Protein AF-A0A7R9WKW6-F1 (afdb_monomer_lite)

pLDDT: mean 70.13, std 13.53, range [39.03, 91.06]

Sequence (152 aa):
SGHKTKSEKQKEEKEKEGRRSVVVTGTHLFQYLYSLGLLVFSVMVVMAALFTGQTAAAEKNIPPVGAFFVFWFLIIWLAMIEGGQGALVGLQPIDKAKYAVTHKKAHMCTTLAHKGDNMERFIVGRQFLVVLLVFLTNMMGSATPGASVLGL

Secondary structure (DSSP, 8-state):
-HHHHHHHHHHHHHHHHHHHHHHHHHHHHHHHHHHHHHHHHHHHHHHHHHHTT-BHHHHTT--HHHHHHHHHHHHHHHHHHHHHHHHHHHTTTS-GGGTTTT-HHHHHHHHHHTSTTHHHHHHHHHHHHHHHHHHHHHHHHPBPTT--SS--

InterPro domains:
  IPR004693 Silicon transporter [PF03842] (25-152)

Foldseek 3Di:
DPVVVVVVVVVVVVVVVVVVVVVVVVVVVVVVVVVVVVVVVVVVLLVLLLVLCQWPCSVVVNPSVVLVVVLVVLVVVLCCLVVVVVVLVVCVVPDLVVCVVPDVPVSVVNVVCPPPCNVVVSVVVSVVVNVVSVVVSCNGSPGDVPDPSDVD

Radius of gyration: 24.28 Å; chains: 1; bounding box: 77×42×56 Å

Organism: NCBI:txid2749911

Structure (mmCIF, N/CA/C/O backbone):
data_AF-A0A7R9WKW6-F1
#
_entry.id   AF-A0A7R9WKW6-F1
#
loop_
_atom_site.group_PDB
_atom_site.id
_atom_site.type_symbol
_atom_site.label_atom_id
_atom_site.label_alt_id
_atom_site.label_comp_id
_atom_site.label_asym_id
_atom_site.label_entity_id
_atom_site.label_seq_id
_atom_site.pdbx_PDB_ins_code
_atom_site.Cartn_x
_atom_site.Cartn_y
_atom_site.Cartn_z
_atom_site.occupancy
_atom_site.B_iso_or_equiv
_atom_site.auth_seq_id
_atom_site.auth_comp_id
_atom_site.auth_asym_id
_atom_site.auth_atom_id
_atom_site.pdbx_PDB_model_num
ATOM 1 N N . SER A 1 1 ? 53.346 -25.137 -12.501 1.00 51.91 1 SER A N 1
ATOM 2 C CA . SER A 1 1 ? 52.778 -24.811 -11.174 1.00 51.91 1 SER A CA 1
ATOM 3 C C . SER A 1 1 ? 51.709 -23.704 -11.209 1.00 51.91 1 SER A C 1
ATOM 5 O O . SER A 1 1 ? 50.683 -23.858 -10.565 1.00 51.91 1 SER A O 1
ATOM 7 N N . GLY A 1 2 ? 51.847 -22.635 -12.014 1.00 53.88 2 GLY A N 1
ATOM 8 C CA . GLY A 1 2 ? 50.922 -21.478 -11.987 1.00 53.88 2 GLY A CA 1
ATOM 9 C C . GLY A 1 2 ? 49.483 -21.660 -12.514 1.00 53.88 2 GLY A C 1
ATOM 10 O O . GLY A 1 2 ? 48.651 -20.784 -12.289 1.00 53.88 2 GLY A O 1
ATOM 11 N N . HIS A 1 3 ? 49.145 -22.766 -13.191 1.00 52.09 3 HIS A N 1
ATOM 12 C CA . HIS A 1 3 ? 47.782 -22.978 -13.709 1.00 52.09 3 HIS A CA 1
ATOM 13 C C . HIS A 1 3 ? 46.795 -23.456 -12.624 1.00 52.09 3 HIS A C 1
ATOM 15 O O . HIS A 1 3 ? 45.616 -23.103 -12.671 1.00 52.09 3 HIS A O 1
ATOM 21 N N . LYS A 1 4 ? 47.282 -24.190 -11.610 1.00 55.88 4 LYS A N 1
ATOM 22 C CA . LYS A 1 4 ? 46.463 -24.725 -10.507 1.00 55.88 4 LYS A CA 1
ATOM 23 C C . LYS A 1 4 ? 45.980 -23.609 -9.567 1.00 55.88 4 LYS A C 1
ATOM 25 O O . LYS A 1 4 ? 44.802 -23.548 -9.237 1.00 55.88 4 LYS A O 1
ATOM 30 N N . THR A 1 5 ? 46.849 -22.638 -9.285 1.00 63.09 5 THR A N 1
ATOM 31 C CA . THR A 1 5 ? 46.573 -21.485 -8.409 1.00 63.09 5 THR A CA 1
ATOM 32 C C . THR A 1 5 ? 45.501 -20.531 -8.958 1.00 63.09 5 THR A C 1
ATOM 34 O O . THR A 1 5 ? 44.760 -19.927 -8.187 1.00 63.09 5 THR A O 1
ATOM 37 N N . LYS A 1 6 ? 45.369 -20.389 -10.288 1.00 62.28 6 LYS A N 1
ATOM 38 C CA . LYS A 1 6 ? 44.291 -19.581 -10.901 1.00 62.28 6 LYS A CA 1
ATOM 39 C C . LYS A 1 6 ? 42.917 -20.244 -10.768 1.00 62.28 6 LYS A C 1
ATOM 41 O O . LYS A 1 6 ? 41.931 -19.547 -10.551 1.00 62.28 6 LYS A O 1
ATOM 46 N N . SER A 1 7 ? 42.865 -21.572 -10.879 1.00 66.69 7 SER A N 1
ATOM 47 C CA . SER A 1 7 ? 41.617 -22.331 -10.757 1.00 66.69 7 SER A CA 1
ATOM 48 C C . SER A 1 7 ? 41.089 -22.348 -9.322 1.00 66.69 7 SER A C 1
ATOM 50 O O . SER A 1 7 ? 39.877 -22.316 -9.131 1.00 66.69 7 SER A O 1
ATOM 52 N N . GLU A 1 8 ? 41.972 -22.384 -8.321 1.00 75.75 8 GLU A N 1
ATOM 53 C CA . GLU A 1 8 ? 41.582 -22.297 -6.906 1.00 75.75 8 GLU A CA 1
ATOM 54 C C . GLU A 1 8 ? 41.069 -20.897 -6.552 1.00 75.75 8 GLU A C 1
ATOM 56 O O . GLU A 1 8 ? 39.988 -20.778 -5.980 1.00 75.75 8 GLU A O 1
ATOM 61 N N . LYS A 1 9 ? 41.743 -19.834 -7.018 1.00 72.81 9 LYS A N 1
ATOM 62 C CA . LYS A 1 9 ? 41.268 -18.450 -6.836 1.00 72.81 9 LYS A CA 1
ATOM 63 C C . LYS A 1 9 ? 39.896 -18.192 -7.467 1.00 72.81 9 LYS A C 1
ATOM 65 O O . LYS A 1 9 ? 39.041 -17.596 -6.824 1.00 72.81 9 LYS A O 1
ATOM 70 N N . GLN A 1 10 ? 39.647 -18.686 -8.683 1.00 71.62 10 GLN A N 1
ATOM 71 C CA . GLN A 1 10 ? 38.328 -18.558 -9.323 1.00 71.62 10 GLN A CA 1
ATOM 72 C C . GLN A 1 10 ? 37.224 -19.325 -8.583 1.00 71.62 10 GLN A C 1
ATOM 74 O O . GLN A 1 10 ? 36.063 -18.915 -8.605 1.00 71.62 10 GLN A O 1
ATOM 79 N N . LYS A 1 11 ? 37.564 -20.451 -7.947 1.00 76.00 11 LYS A N 1
ATOM 80 C CA . LYS A 1 11 ? 36.609 -21.249 -7.176 1.00 76.00 11 LYS A CA 1
ATOM 81 C C . LYS A 1 11 ? 36.251 -20.553 -5.859 1.00 76.00 11 LYS A C 1
ATOM 83 O O . LYS A 1 11 ? 35.071 -20.457 -5.539 1.00 76.00 11 LYS A O 1
ATOM 88 N N . GLU A 1 12 ? 37.242 -19.988 -5.167 1.00 77.06 12 GLU A N 1
ATOM 89 C CA . GLU A 1 12 ? 37.037 -19.189 -3.951 1.00 77.06 12 GLU A CA 1
ATOM 90 C C . GLU A 1 12 ? 36.243 -17.899 -4.207 1.00 77.06 12 GLU A C 1
ATOM 92 O O . GLU A 1 12 ? 35.401 -17.523 -3.391 1.00 77.06 12 GLU A O 1
ATOM 97 N N . GLU A 1 13 ? 36.479 -17.214 -5.331 1.00 74.94 13 GLU A N 1
ATOM 98 C CA . GLU A 1 13 ? 35.718 -16.015 -5.707 1.00 74.94 13 GLU A CA 1
ATOM 99 C C . GLU A 1 13 ? 34.246 -16.339 -5.989 1.00 74.94 13 GLU A C 1
ATOM 101 O O . GLU A 1 13 ? 33.370 -15.673 -5.437 1.00 74.94 13 GLU A O 1
ATOM 106 N N . LYS A 1 14 ? 33.960 -17.410 -6.746 1.00 72.25 14 LYS A N 1
ATOM 107 C CA . LYS A 1 14 ? 32.580 -17.867 -6.998 1.00 72.25 14 LYS A CA 1
ATOM 108 C C . LYS A 1 14 ? 31.854 -18.291 -5.722 1.00 72.25 14 LYS A C 1
ATOM 110 O O . LYS A 1 14 ? 30.662 -18.028 -5.578 1.00 72.25 14 LYS A O 1
ATOM 115 N N . GLU A 1 15 ? 32.551 -18.936 -4.789 1.00 78.12 15 GLU A N 1
ATOM 116 C CA . GLU A 1 15 ? 31.971 -19.347 -3.508 1.00 78.12 15 GLU A CA 1
ATOM 117 C C . GLU A 1 15 ? 31.671 -18.140 -2.603 1.00 78.12 15 GLU A C 1
ATOM 119 O O . GLU A 1 15 ? 30.598 -18.065 -1.999 1.00 78.12 15 GLU A O 1
ATOM 124 N N . LYS A 1 16 ? 32.568 -17.144 -2.564 1.00 73.88 16 LYS A N 1
ATOM 125 C CA . LYS A 1 16 ? 32.346 -15.875 -1.849 1.00 73.88 16 LYS A CA 1
ATOM 126 C C . LYS A 1 16 ? 31.211 -15.055 -2.464 1.00 73.88 16 LYS A C 1
ATOM 128 O O . LYS A 1 16 ? 30.410 -14.492 -1.719 1.00 73.88 16 LYS A O 1
ATOM 133 N N . GLU A 1 17 ? 31.117 -15.001 -3.790 1.00 78.12 17 GLU A N 1
ATOM 134 C CA . GLU A 1 17 ? 30.040 -14.320 -4.518 1.00 78.12 17 GLU A CA 1
ATOM 135 C C . GLU A 1 17 ? 28.684 -14.992 -4.266 1.00 78.12 17 GLU A C 1
ATOM 137 O O . GLU A 1 17 ? 27.719 -14.320 -3.895 1.00 78.12 17 GLU A O 1
ATOM 142 N N . GLY A 1 18 ? 28.637 -16.327 -4.343 1.00 76.25 18 GLY A N 1
ATOM 143 C CA . GLY A 1 18 ? 27.462 -17.125 -4.004 1.00 76.25 18 GLY A CA 1
ATOM 144 C C . GLY A 1 18 ? 27.013 -16.891 -2.564 1.00 76.25 18 GLY A C 1
ATOM 145 O O . GLY A 1 18 ? 25.866 -16.514 -2.339 1.00 76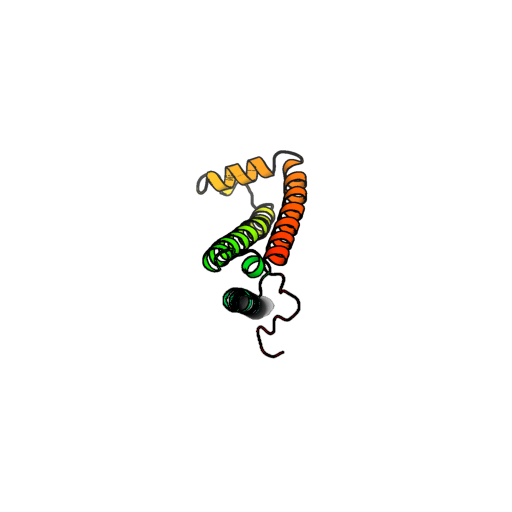.25 18 GLY A O 1
ATOM 146 N N . ARG A 1 19 ? 27.925 -17.006 -1.586 1.00 76.62 19 ARG A N 1
ATOM 147 C CA . ARG A 1 19 ? 27.625 -16.779 -0.161 1.00 76.62 19 ARG A CA 1
ATOM 148 C C . ARG A 1 19 ? 27.114 -15.360 0.102 1.00 76.62 19 ARG A C 1
ATOM 150 O O . ARG A 1 19 ? 26.157 -15.188 0.854 1.00 76.62 19 ARG A O 1
ATOM 157 N N . ARG A 1 20 ? 27.711 -14.349 -0.539 1.00 76.69 20 ARG A N 1
ATOM 158 C CA . ARG A 1 20 ? 27.273 -12.949 -0.439 1.00 76.69 20 ARG A CA 1
ATOM 159 C C . ARG A 1 20 ? 25.879 -12.758 -1.040 1.00 76.69 20 ARG A C 1
ATOM 161 O O . ARG A 1 20 ? 25.069 -12.072 -0.430 1.00 76.69 20 ARG A O 1
ATOM 168 N N . SER A 1 21 ? 25.567 -13.413 -2.159 1.00 78.12 21 SER A N 1
ATOM 169 C CA . SER A 1 21 ? 24.234 -13.390 -2.774 1.00 78.12 21 SER A CA 1
ATOM 170 C C . SER A 1 21 ? 23.157 -14.001 -1.866 1.00 78.12 21 SER A C 1
ATOM 172 O O . SER A 1 21 ? 22.110 -13.381 -1.678 1.00 78.12 21 SER A O 1
ATOM 174 N N . VAL A 1 22 ? 23.414 -15.151 -1.224 1.00 79.19 22 VAL A N 1
ATOM 175 C CA . VAL A 1 22 ? 22.425 -15.777 -0.317 1.00 79.19 22 VAL A CA 1
ATOM 176 C C . VAL A 1 22 ? 22.211 -14.957 0.951 1.00 79.19 22 VAL A C 1
ATOM 178 O O . VAL A 1 22 ? 21.074 -14.808 1.389 1.00 79.19 22 VAL A O 1
ATOM 181 N N . VAL A 1 23 ? 23.280 -14.394 1.526 1.00 79.00 23 VAL A N 1
ATOM 182 C CA . VAL A 1 23 ? 23.178 -13.530 2.714 1.00 79.00 23 VAL A CA 1
ATOM 183 C C . VAL A 1 23 ? 22.389 -12.261 2.387 1.00 79.00 23 VAL A C 1
ATOM 185 O O . VAL A 1 23 ? 21.464 -11.920 3.118 1.00 79.00 23 VAL A O 1
ATOM 188 N N . VAL A 1 24 ? 22.681 -11.608 1.258 1.00 79.25 24 VAL A N 1
ATOM 189 C CA . VAL A 1 24 ? 21.944 -10.418 0.798 1.00 79.25 24 VAL A CA 1
ATOM 190 C C . VAL A 1 24 ? 20.471 -10.755 0.521 1.00 79.25 24 VAL A C 1
ATOM 192 O O . VAL A 1 24 ? 19.575 -10.059 0.997 1.00 79.25 24 VAL A O 1
ATOM 195 N N . THR A 1 25 ? 20.193 -11.875 -0.148 1.00 84.62 25 THR A N 1
ATOM 196 C CA . THR A 1 25 ? 18.819 -12.345 -0.404 1.00 84.62 25 THR A CA 1
ATOM 197 C C . THR A 1 25 ? 18.062 -12.628 0.895 1.00 84.62 25 THR A C 1
ATOM 199 O O . THR A 1 25 ? 16.918 -12.203 1.046 1.00 84.62 25 THR A O 1
ATOM 202 N N . GLY A 1 26 ? 18.709 -13.284 1.864 1.00 84.31 26 GLY A N 1
ATOM 203 C CA . GLY A 1 26 ? 18.133 -13.546 3.182 1.00 84.31 26 GLY A CA 1
ATOM 204 C C . GLY A 1 26 ? 17.791 -12.260 3.936 1.00 84.31 26 GLY A C 1
ATOM 205 O O . GLY A 1 26 ? 16.709 -12.158 4.513 1.00 84.31 26 GLY A O 1
ATOM 206 N N . THR A 1 27 ? 18.658 -11.243 3.870 1.00 83.69 27 THR A N 1
ATOM 207 C CA . THR A 1 27 ? 18.370 -9.941 4.491 1.00 83.69 27 THR A CA 1
ATOM 208 C C . THR A 1 27 ? 17.189 -9.226 3.837 1.00 83.69 27 THR A C 1
ATOM 210 O O . THR A 1 27 ? 16.339 -8.700 4.552 1.00 83.69 27 THR A O 1
ATOM 213 N N . HIS A 1 28 ? 17.068 -9.266 2.507 1.00 85.25 28 HIS A N 1
ATOM 214 C CA . HIS A 1 28 ? 15.926 -8.672 1.809 1.00 85.25 28 HIS A CA 1
ATOM 215 C C . HIS A 1 28 ? 14.617 -9.391 2.126 1.00 85.25 28 HIS A C 1
ATOM 217 O O . HIS A 1 28 ? 13.604 -8.742 2.365 1.00 85.25 28 HIS A O 1
ATOM 223 N N . LEU A 1 29 ? 14.636 -10.724 2.199 1.00 86.38 29 LEU A N 1
ATOM 224 C CA . LEU A 1 29 ? 13.453 -11.495 2.568 1.00 86.38 29 LEU A CA 1
ATOM 225 C C . LEU A 1 29 ? 12.969 -11.136 3.977 1.00 86.38 29 LEU A C 1
ATOM 227 O O . LEU A 1 29 ? 11.778 -10.904 4.172 1.00 86.38 29 LEU A O 1
ATOM 231 N N . PHE A 1 30 ? 13.884 -11.042 4.943 1.00 90.12 30 PHE A N 1
ATOM 232 C CA . PHE A 1 30 ? 13.537 -10.631 6.302 1.00 90.12 30 PHE A CA 1
ATOM 233 C C . PHE A 1 30 ? 12.945 -9.217 6.336 1.00 90.12 30 PHE A C 1
ATOM 235 O O . PHE A 1 30 ? 11.918 -8.998 6.974 1.00 90.12 30 PHE A O 1
ATOM 242 N N . GLN A 1 31 ? 13.545 -8.272 5.605 1.00 89.19 31 GLN A N 1
ATOM 243 C CA . GLN A 1 31 ? 13.027 -6.907 5.480 1.00 89.19 31 GLN A CA 1
ATOM 244 C C . GLN A 1 31 ? 11.613 -6.888 4.890 1.00 89.19 31 GLN A C 1
ATOM 246 O O . GLN A 1 31 ? 10.732 -6.242 5.449 1.00 89.19 31 GLN A O 1
ATOM 251 N N . TYR A 1 32 ? 11.368 -7.631 3.807 1.00 87.12 32 TYR A N 1
ATOM 252 C CA . TYR A 1 32 ? 10.047 -7.697 3.184 1.00 87.12 32 TYR A CA 1
ATOM 253 C C . TYR A 1 32 ? 9.001 -8.339 4.092 1.00 87.12 32 TYR A C 1
ATOM 255 O O . TYR A 1 32 ? 7.885 -7.832 4.178 1.00 87.12 32 TYR A O 1
ATOM 263 N N . LEU A 1 33 ? 9.355 -9.411 4.806 1.00 90.56 33 LEU A N 1
ATOM 264 C CA . LEU A 1 33 ? 8.461 -10.040 5.779 1.00 90.56 33 LEU A CA 1
ATOM 265 C C . LEU A 1 33 ? 8.138 -9.096 6.939 1.00 90.56 33 LEU A C 1
ATOM 267 O O . LEU A 1 33 ? 6.980 -8.995 7.340 1.00 90.56 33 LEU A O 1
ATOM 271 N N . TYR A 1 34 ? 9.135 -8.370 7.443 1.00 91.06 34 TYR A N 1
ATOM 272 C CA . TYR A 1 34 ? 8.946 -7.379 8.496 1.00 91.06 34 TYR A CA 1
ATOM 273 C C . TYR A 1 34 ? 8.030 -6.230 8.044 1.00 91.06 34 TYR A C 1
ATOM 275 O O . TYR A 1 34 ? 7.068 -5.893 8.735 1.00 91.06 34 TYR A O 1
ATOM 283 N N . SER A 1 35 ? 8.263 -5.673 6.851 1.00 86.75 35 SER A N 1
ATOM 284 C CA . SER A 1 35 ? 7.403 -4.639 6.265 1.00 86.75 35 SER A CA 1
ATOM 285 C C . SER A 1 35 ? 5.976 -5.135 6.017 1.00 86.75 35 SER A C 1
ATOM 287 O O . SER A 1 35 ? 5.024 -4.406 6.292 1.00 86.75 35 SER A O 1
ATOM 289 N N . LEU A 1 36 ? 5.806 -6.376 5.549 1.00 88.12 36 LEU A N 1
ATOM 290 C CA . LEU A 1 36 ? 4.488 -6.983 5.361 1.00 88.12 36 LEU A CA 1
ATOM 291 C C . LEU A 1 36 ? 3.762 -7.172 6.700 1.00 88.12 36 LEU A C 1
ATOM 293 O O . LEU A 1 36 ? 2.569 -6.892 6.793 1.00 88.12 36 LEU A O 1
ATOM 297 N N . GLY A 1 37 ? 4.478 -7.592 7.746 1.00 90.25 37 GLY A N 1
ATOM 298 C CA . GLY A 1 37 ? 3.932 -7.721 9.097 1.00 90.25 37 GLY A CA 1
ATOM 299 C C . GLY A 1 37 ? 3.427 -6.388 9.652 1.00 90.25 37 GLY A C 1
ATOM 300 O O . GLY A 1 37 ? 2.301 -6.317 10.142 1.00 90.25 37 GLY A O 1
ATOM 301 N N . LEU A 1 38 ? 4.213 -5.316 9.508 1.00 86.38 38 LEU A N 1
ATOM 302 C CA . LEU A 1 38 ? 3.798 -3.965 9.904 1.00 86.38 38 LEU A CA 1
ATOM 303 C C . LEU A 1 38 ? 2.580 -3.471 9.114 1.00 86.38 38 LEU A C 1
ATOM 305 O O . LEU A 1 38 ? 1.691 -2.851 9.697 1.00 86.38 38 LEU A O 1
ATOM 309 N N . LEU A 1 39 ? 2.508 -3.769 7.813 1.00 85.69 39 LEU A N 1
ATOM 310 C CA . LEU A 1 39 ? 1.353 -3.425 6.983 1.00 85.69 39 LEU A CA 1
ATOM 311 C C . LEU A 1 39 ? 0.085 -4.131 7.477 1.00 85.69 39 LEU A C 1
ATOM 313 O O . LEU A 1 39 ? -0.939 -3.482 7.675 1.00 85.69 39 LEU A O 1
ATOM 317 N N . VAL A 1 40 ? 0.152 -5.445 7.710 1.00 88.50 40 VAL A N 1
ATOM 318 C CA . VAL A 1 40 ? -0.990 -6.225 8.214 1.00 88.50 40 VAL A CA 1
ATOM 319 C C . VAL A 1 40 ? -1.417 -5.723 9.591 1.00 88.50 40 VAL A C 1
ATOM 321 O O . VAL A 1 40 ? -2.605 -5.520 9.822 1.00 88.50 40 VAL A O 1
ATOM 324 N N . PHE A 1 41 ? -0.464 -5.458 10.486 1.00 86.44 41 PHE A N 1
ATOM 325 C CA . PHE A 1 41 ? -0.752 -4.886 11.799 1.00 86.44 41 PHE A CA 1
ATOM 326 C C . PHE A 1 41 ? -1.447 -3.520 11.691 1.00 86.44 41 PHE A C 1
ATOM 328 O O . PHE A 1 41 ? -2.468 -3.294 12.338 1.00 86.44 41 PHE A O 1
ATOM 335 N N . SER A 1 42 ? -0.949 -2.635 10.826 1.00 83.38 42 SER A N 1
ATOM 336 C CA . SER A 1 42 ? -1.559 -1.327 10.577 1.00 83.38 42 SER A CA 1
ATOM 337 C C . SER A 1 42 ? -2.995 -1.455 10.058 1.00 83.38 42 SER A C 1
ATOM 339 O O . SER A 1 42 ? -3.893 -0.797 10.583 1.00 83.38 42 SER A O 1
ATOM 341 N N . VAL A 1 43 ? -3.242 -2.354 9.098 1.00 82.88 43 VAL A N 1
ATOM 342 C CA . VAL A 1 43 ? -4.594 -2.635 8.589 1.00 82.88 43 VAL A CA 1
ATOM 343 C C . VAL A 1 43 ? -5.502 -3.144 9.707 1.00 82.88 43 VAL A C 1
ATOM 345 O O . VAL A 1 43 ? -6.624 -2.667 9.831 1.00 82.88 43 VAL A O 1
ATOM 348 N N . MET A 1 44 ? -5.025 -4.055 10.558 1.00 84.31 44 MET A N 1
ATOM 349 C CA . MET A 1 44 ? -5.803 -4.580 11.686 1.00 84.31 44 MET A CA 1
ATOM 350 C C . MET A 1 44 ? -6.210 -3.486 12.679 1.00 84.31 44 MET A C 1
ATOM 352 O O . MET A 1 44 ? -7.361 -3.465 13.109 1.00 84.31 44 MET A O 1
ATOM 356 N N . VAL A 1 45 ? -5.310 -2.554 13.012 1.00 79.38 45 VAL A N 1
ATOM 357 C CA . VAL A 1 45 ? -5.615 -1.426 13.911 1.00 79.38 45 VAL A CA 1
ATOM 358 C C . VAL A 1 45 ? -6.671 -0.504 13.301 1.00 79.38 45 VAL A C 1
ATOM 360 O O . VAL A 1 45 ? -7.631 -0.142 13.979 1.00 79.38 45 VAL A O 1
ATOM 363 N N . VAL A 1 46 ? -6.549 -0.163 12.014 1.00 76.25 46 VAL A N 1
ATOM 364 C CA . VAL A 1 46 ? -7.548 0.687 11.344 1.00 76.25 46 VAL A CA 1
ATOM 365 C C . VAL A 1 46 ? -8.900 -0.023 11.236 1.00 76.25 46 VAL A C 1
ATOM 367 O O . VAL A 1 46 ? -9.944 0.580 11.473 1.00 76.25 46 VAL A O 1
ATOM 370 N N . MET A 1 47 ? -8.897 -1.325 10.957 1.00 76.31 47 MET A N 1
ATOM 371 C CA . MET A 1 47 ? -10.104 -2.149 10.942 1.00 76.31 47 MET A CA 1
ATOM 372 C C . MET A 1 47 ? -10.773 -2.226 12.321 1.00 76.31 47 MET A C 1
ATOM 374 O O . MET A 1 47 ? -11.994 -2.109 12.412 1.00 76.31 47 MET A O 1
ATOM 378 N N . ALA A 1 48 ? -9.996 -2.363 13.398 1.00 75.00 48 ALA A N 1
ATOM 379 C CA . ALA A 1 48 ? -10.514 -2.327 14.764 1.00 75.00 48 ALA A CA 1
ATOM 380 C C . ALA A 1 48 ? -11.127 -0.957 15.106 1.00 75.00 48 ALA A C 1
ATOM 382 O O . ALA A 1 48 ? -12.215 -0.900 15.680 1.00 75.00 48 ALA A O 1
ATOM 383 N N . ALA A 1 49 ? -10.491 0.142 14.688 1.00 70.19 49 ALA A N 1
ATOM 384 C CA . ALA A 1 49 ? -11.019 1.499 14.858 1.00 70.19 49 ALA A CA 1
ATOM 385 C C . ALA A 1 49 ? -12.333 1.727 14.081 1.00 70.19 49 ALA A C 1
ATOM 387 O O . ALA A 1 49 ? -13.245 2.398 14.564 1.00 70.19 49 ALA A O 1
ATOM 388 N N . LEU A 1 50 ? -12.470 1.125 12.895 1.00 71.94 50 LEU A N 1
ATOM 389 C CA . LEU A 1 50 ? -13.705 1.172 12.107 1.00 71.94 50 LEU A CA 1
ATOM 390 C C . LEU A 1 50 ? -14.852 0.400 12.775 1.00 71.94 50 LEU A C 1
ATOM 392 O O . LEU A 1 50 ? -15.964 0.920 12.865 1.00 71.94 50 LEU A O 1
ATOM 396 N N . PHE A 1 51 ? -14.596 -0.818 13.263 1.00 67.38 51 PHE A N 1
ATOM 397 C CA . PHE A 1 51 ? -15.625 -1.658 13.892 1.00 67.38 51 PHE A CA 1
ATOM 398 C C . PHE A 1 51 ? -16.065 -1.172 15.273 1.00 67.38 51 PHE A C 1
ATOM 400 O O . PHE A 1 51 ? -17.219 -1.365 15.643 1.00 67.38 51 PHE A O 1
ATOM 407 N N . THR A 1 52 ? -15.178 -0.515 16.018 1.00 66.12 52 THR A N 1
ATOM 408 C CA . THR A 1 52 ? -15.521 0.109 17.306 1.00 66.12 52 THR A CA 1
ATOM 409 C C . THR A 1 52 ? -16.421 1.336 17.148 1.00 66.12 52 THR A C 1
ATOM 411 O O . THR A 1 52 ? -16.925 1.841 18.146 1.00 66.12 52 THR A O 1
ATOM 414 N N . GLY A 1 53 ? -16.679 1.806 15.917 1.00 57.34 53 GLY A N 1
ATOM 415 C CA . GLY A 1 53 ? -17.610 2.909 15.660 1.00 57.34 53 GLY A CA 1
ATOM 416 C C . GLY A 1 53 ? -17.139 4.241 16.245 1.00 57.34 53 GLY A C 1
ATOM 417 O O . GLY A 1 53 ? -17.935 5.153 16.415 1.00 57.34 53 GLY A O 1
ATOM 418 N N . GLN A 1 54 ? -15.850 4.357 16.556 1.00 54.75 54 GLN A N 1
ATOM 419 C CA . GLN A 1 54 ? -15.251 5.538 17.178 1.00 54.75 54 GLN A CA 1
ATOM 420 C C . GLN A 1 54 ? -14.623 6.495 16.157 1.00 54.75 54 GLN A C 1
ATOM 422 O O . GLN A 1 54 ? -13.851 7.382 16.510 1.00 54.75 54 GLN A O 1
ATOM 427 N N . THR A 1 55 ? -14.942 6.315 14.876 1.00 59.09 55 THR A N 1
ATOM 428 C CA . THR A 1 55 ? -14.474 7.178 13.790 1.00 59.09 55 THR A CA 1
ATOM 429 C C . THR A 1 55 ? -15.401 8.376 13.609 1.00 59.09 55 THR A C 1
ATOM 431 O O . THR A 1 55 ? -16.614 8.270 13.795 1.00 59.09 55 THR A O 1
ATOM 434 N N . ALA A 1 56 ? -14.861 9.507 13.151 1.00 54.41 56 ALA A N 1
ATOM 435 C CA . ALA A 1 56 ? -15.634 10.709 12.809 1.00 54.41 56 ALA A CA 1
ATOM 436 C C . ALA A 1 56 ? -16.796 10.453 11.815 1.00 54.41 56 ALA A C 1
ATOM 438 O O . ALA A 1 56 ? -17.723 11.257 11.700 1.00 54.41 56 ALA A O 1
ATOM 439 N N . ALA A 1 57 ? -16.765 9.328 11.090 1.00 50.22 57 ALA A N 1
ATOM 440 C CA . ALA A 1 57 ? -17.837 8.862 10.216 1.00 50.22 57 ALA A CA 1
ATOM 441 C C . ALA A 1 57 ? -19.079 8.367 10.991 1.00 50.22 57 ALA A C 1
ATOM 443 O O . ALA A 1 57 ? -20.206 8.616 10.557 1.00 50.22 57 ALA A O 1
ATOM 444 N N . ALA A 1 58 ? -18.894 7.727 12.148 1.00 52.00 58 ALA A N 1
ATOM 445 C CA . ALA A 1 58 ? -19.982 7.209 12.977 1.00 52.00 58 ALA A CA 1
ATOM 446 C C . ALA A 1 58 ? -20.783 8.335 13.656 1.00 52.00 58 ALA A C 1
ATOM 448 O O . ALA A 1 58 ? -22.012 8.288 13.664 1.00 52.00 58 ALA A O 1
ATOM 449 N N . GLU A 1 59 ? -20.117 9.403 14.113 1.00 53.19 59 GLU A N 1
ATOM 450 C CA . GLU A 1 59 ? -20.790 10.606 14.637 1.00 53.19 59 GLU A CA 1
ATOM 451 C C . GLU A 1 59 ? -21.642 11.320 13.575 1.00 53.19 59 GLU A C 1
ATOM 453 O O . GLU A 1 59 ? -22.637 11.970 13.895 1.00 53.19 59 GLU A O 1
ATOM 458 N N . LYS A 1 60 ? -21.299 11.161 12.291 1.00 55.22 60 LYS A N 1
ATOM 459 C CA . LYS A 1 60 ? -22.040 11.731 11.157 1.00 55.22 60 LYS A CA 1
ATOM 460 C C . LYS A 1 60 ? -23.093 10.790 10.552 1.00 55.22 60 LYS A C 1
ATOM 462 O O . LYS A 1 60 ? -23.574 11.078 9.459 1.00 55.22 60 LYS A O 1
ATOM 467 N N . ASN A 1 61 ? -23.477 9.702 11.234 1.00 56.56 61 ASN A N 1
ATOM 468 C CA . ASN A 1 61 ? -24.431 8.692 10.731 1.00 56.56 61 ASN A CA 1
ATOM 469 C C . ASN A 1 61 ? -24.000 8.018 9.407 1.00 56.56 61 ASN A C 1
ATOM 471 O O . ASN A 1 61 ? -24.837 7.528 8.646 1.00 56.56 61 ASN A O 1
ATOM 475 N N . ILE A 1 62 ? -22.700 7.971 9.097 1.00 60.06 62 ILE A N 1
ATOM 476 C CA . ILE A 1 62 ? -22.216 7.230 7.928 1.00 60.06 62 ILE A CA 1
ATOM 477 C C . ILE A 1 62 ? -22.217 5.737 8.286 1.00 60.06 62 ILE A C 1
ATOM 479 O O . ILE A 1 62 ? -21.644 5.361 9.312 1.00 60.06 62 ILE A O 1
ATOM 483 N N . PRO A 1 63 ? -22.827 4.862 7.464 1.00 65.81 63 PRO A N 1
ATOM 484 C CA . PRO A 1 63 ? -22.857 3.435 7.747 1.00 65.81 63 PRO A CA 1
ATOM 485 C C . PRO A 1 63 ? -21.421 2.884 7.843 1.00 65.81 63 PRO A C 1
ATOM 487 O O . PRO A 1 63 ? -20.630 3.111 6.921 1.00 65.81 63 PRO A O 1
ATOM 490 N N . PRO A 1 64 ? -21.080 2.104 8.888 1.00 66.75 64 PRO A N 1
ATOM 491 C CA . PRO A 1 64 ? -19.749 1.504 9.063 1.00 66.75 64 PRO A CA 1
ATOM 492 C C . PRO A 1 64 ? -19.283 0.691 7.846 1.00 66.75 64 PRO A C 1
ATOM 494 O O . PRO A 1 64 ? -18.103 0.667 7.499 1.00 66.75 64 PRO A O 1
ATOM 497 N N . VAL A 1 65 ? -20.239 0.088 7.134 1.00 73.12 65 VAL A N 1
ATOM 498 C CA . VAL A 1 65 ? -20.015 -0.638 5.877 1.00 73.12 65 VAL A CA 1
ATOM 499 C C . VAL A 1 65 ? -19.470 0.280 4.775 1.00 73.12 65 VAL A C 1
ATOM 501 O O . VAL A 1 65 ? -18.590 -0.121 4.018 1.00 73.12 65 VAL A O 1
ATOM 504 N N . GLY A 1 66 ? -19.937 1.528 4.695 1.00 74.56 66 GLY A N 1
ATOM 505 C CA . GLY A 1 66 ? -19.426 2.507 3.734 1.00 74.56 66 GLY A CA 1
ATOM 506 C C . GLY A 1 66 ? -17.966 2.868 4.007 1.00 74.56 66 GLY A C 1
ATOM 507 O O . GLY A 1 66 ? -17.157 2.907 3.082 1.00 74.56 66 GLY A O 1
ATOM 508 N N . ALA A 1 67 ? -17.604 3.049 5.279 1.00 72.81 67 ALA A N 1
ATOM 509 C CA . ALA A 1 67 ? -16.229 3.340 5.675 1.00 72.81 67 ALA A CA 1
ATOM 510 C C . ALA A 1 67 ? -15.273 2.172 5.365 1.00 72.81 67 ALA A C 1
ATOM 512 O O . ALA A 1 67 ? -14.151 2.412 4.927 1.00 72.81 67 ALA A O 1
ATOM 513 N N . PHE A 1 68 ? -15.733 0.922 5.487 1.00 78.06 68 PHE A N 1
ATOM 514 C CA . PHE A 1 68 ? -14.972 -0.266 5.083 1.00 78.06 68 PHE A CA 1
ATOM 515 C C . PHE A 1 68 ? -14.615 -0.268 3.589 1.00 78.06 68 PHE A C 1
ATOM 517 O O . PHE A 1 68 ? -13.450 -0.443 3.228 1.00 78.06 68 PHE A O 1
ATOM 524 N N . PHE A 1 69 ? -15.601 -0.045 2.713 1.00 83.00 69 PHE A N 1
ATOM 525 C CA . PHE A 1 69 ? -15.361 -0.018 1.268 1.00 83.00 69 PHE A CA 1
ATOM 526 C C . PHE A 1 69 ? -14.456 1.144 0.857 1.00 83.00 69 PHE A C 1
ATOM 528 O O . PHE A 1 69 ? -13.557 0.961 0.037 1.00 83.00 69 PHE A O 1
ATOM 535 N N . VAL A 1 70 ? -14.659 2.324 1.449 1.00 80.75 70 VAL A N 1
ATOM 536 C CA . VAL A 1 70 ? -13.818 3.493 1.171 1.00 80.75 70 VAL A CA 1
ATOM 537 C C . VAL A 1 70 ? -12.392 3.273 1.676 1.00 80.75 70 VAL A C 1
ATOM 539 O O . VAL A 1 70 ? -11.454 3.589 0.954 1.00 80.75 70 VAL A O 1
ATOM 542 N N . PHE A 1 71 ? -12.200 2.672 2.851 1.00 80.50 71 PHE A N 1
ATOM 543 C CA . PHE A 1 71 ? -10.869 2.354 3.369 1.00 80.50 71 PHE A CA 1
ATOM 544 C C . PHE A 1 71 ? -10.104 1.393 2.448 1.00 80.50 71 PHE A C 1
ATOM 546 O O . PHE A 1 71 ? -8.972 1.683 2.062 1.00 80.50 71 PHE A O 1
ATOM 553 N N . TRP A 1 72 ? -10.732 0.294 2.017 1.00 84.69 72 TRP A N 1
ATOM 554 C CA . TRP A 1 72 ? -10.118 -0.633 1.059 1.00 84.69 72 TRP A CA 1
ATOM 555 C C . TRP A 1 72 ? -9.792 0.034 -0.273 1.00 84.69 72 TRP A C 1
ATOM 557 O O . TRP A 1 72 ? -8.710 -0.176 -0.822 1.00 84.69 72 TRP A O 1
ATOM 567 N N . PHE A 1 73 ? -10.701 0.868 -0.776 1.00 86.56 73 PHE A N 1
ATOM 568 C CA . PHE A 1 73 ? -10.462 1.651 -1.979 1.00 86.56 73 PHE A CA 1
ATOM 569 C C . PHE A 1 73 ? -9.257 2.588 -1.815 1.00 86.56 73 PHE A C 1
ATOM 571 O O . PHE A 1 73 ? -8.380 2.585 -2.674 1.00 86.56 73 PHE A O 1
ATOM 578 N N . LEU A 1 74 ? -9.167 3.332 -0.707 1.00 83.81 74 LEU A N 1
ATOM 579 C CA . LEU A 1 74 ? -8.064 4.256 -0.426 1.00 83.81 74 LEU A CA 1
ATOM 580 C C . LEU A 1 74 ? -6.719 3.526 -0.294 1.00 83.81 74 LEU A C 1
ATOM 582 O O . LEU A 1 74 ? -5.737 3.985 -0.872 1.00 83.81 74 LEU A O 1
ATOM 586 N N . ILE A 1 75 ? -6.670 2.375 0.386 1.00 83.88 75 ILE A N 1
ATOM 587 C CA . ILE A 1 75 ? -5.448 1.563 0.525 1.00 83.88 75 ILE A CA 1
ATOM 588 C C . ILE A 1 75 ? -4.994 0.991 -0.822 1.00 83.88 75 ILE A C 1
ATOM 590 O O . ILE A 1 75 ? -3.815 1.095 -1.164 1.00 83.88 75 ILE A O 1
ATOM 594 N N . ILE A 1 76 ? -5.910 0.427 -1.618 1.00 87.06 76 ILE A N 1
ATOM 595 C CA . ILE A 1 76 ? -5.589 -0.090 -2.958 1.00 87.06 76 ILE A CA 1
ATOM 596 C C . ILE A 1 76 ? -5.118 1.051 -3.864 1.00 87.06 76 ILE A C 1
ATOM 598 O O . ILE A 1 76 ? -4.125 0.916 -4.578 1.00 87.06 76 ILE A O 1
ATOM 602 N N . TRP A 1 77 ? -5.798 2.194 -3.820 1.00 86.06 77 TRP A N 1
ATOM 603 C CA . TRP A 1 77 ? -5.455 3.363 -4.620 1.00 86.06 77 TRP A CA 1
ATOM 604 C C . TRP A 1 77 ? -4.082 3.937 -4.243 1.00 86.06 77 TRP A C 1
ATOM 606 O O . TRP A 1 77 ? -3.273 4.220 -5.130 1.00 86.06 77 TRP A O 1
ATOM 616 N N . LEU A 1 78 ? -3.777 4.047 -2.947 1.00 85.50 78 LEU A N 1
ATOM 617 C CA . LEU A 1 78 ? -2.465 4.459 -2.441 1.00 85.50 78 LEU A CA 1
ATOM 618 C C . LEU A 1 78 ? -1.365 3.493 -2.909 1.00 85.50 78 LEU A C 1
ATOM 620 O O . LEU A 1 78 ? -0.350 3.927 -3.456 1.00 85.50 78 LEU A O 1
ATOM 624 N N . ALA A 1 79 ? -1.600 2.183 -2.779 1.00 85.56 79 ALA A N 1
ATOM 625 C CA . ALA A 1 79 ? -0.663 1.149 -3.212 1.00 85.56 79 ALA A CA 1
ATOM 626 C C . ALA A 1 79 ? -0.388 1.203 -4.725 1.00 85.56 79 ALA A C 1
ATOM 628 O O . ALA A 1 79 ? 0.755 1.030 -5.149 1.00 85.56 79 ALA A O 1
ATOM 629 N N . MET A 1 80 ? -1.402 1.490 -5.548 1.00 83.62 80 MET A N 1
ATOM 630 C CA . MET A 1 80 ? -1.226 1.649 -6.996 1.00 83.62 80 MET A CA 1
ATOM 631 C C . MET A 1 80 ? -0.373 2.872 -7.354 1.00 83.62 80 MET A C 1
ATOM 633 O O . MET A 1 80 ? 0.468 2.788 -8.252 1.00 83.62 80 MET A O 1
ATOM 637 N N . ILE A 1 81 ? -0.563 4.002 -6.667 1.00 83.94 81 ILE A N 1
ATOM 638 C CA . ILE A 1 81 ? 0.190 5.236 -6.937 1.00 83.94 81 ILE A CA 1
ATOM 639 C C . ILE A 1 81 ? 1.659 5.098 -6.537 1.00 83.94 81 ILE A C 1
ATOM 641 O O . ILE A 1 81 ? 2.532 5.534 -7.291 1.00 83.94 81 ILE A O 1
ATOM 645 N N . GLU A 1 82 ? 1.937 4.500 -5.381 1.00 80.50 82 GLU A N 1
ATOM 646 C CA . GLU A 1 82 ? 3.301 4.312 -4.874 1.00 80.50 82 GLU A CA 1
ATOM 647 C C . GLU A 1 82 ? 4.027 3.173 -5.603 1.00 80.50 82 GL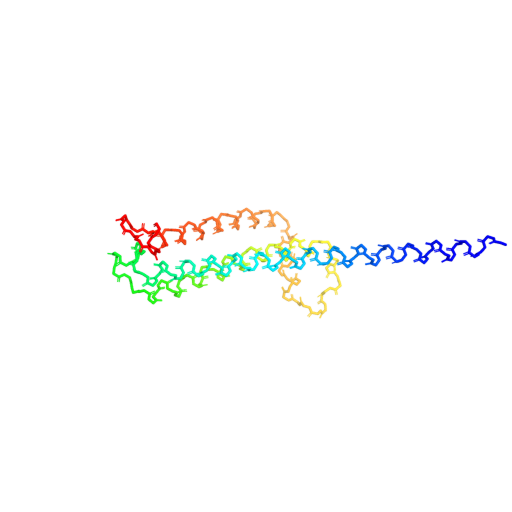U A C 1
ATOM 649 O O . GLU A 1 82 ? 5.141 3.342 -6.105 1.00 80.50 82 GLU A O 1
ATOM 654 N N . GLY A 1 83 ? 3.364 2.025 -5.780 1.00 80.38 83 GLY A N 1
ATOM 655 C CA . GLY A 1 83 ? 3.928 0.877 -6.496 1.00 80.38 83 GLY A CA 1
ATOM 656 C C . GLY A 1 83 ? 4.201 1.176 -7.973 1.00 80.38 83 GLY A C 1
ATOM 657 O O . GLY A 1 83 ? 5.224 0.758 -8.522 1.00 80.38 83 GLY A O 1
ATOM 658 N N . GLY A 1 84 ? 3.335 1.970 -8.611 1.00 77.44 84 GLY A N 1
ATOM 659 C CA . GLY A 1 84 ? 3.520 2.417 -9.991 1.00 77.44 84 GLY A CA 1
ATOM 660 C C . GLY A 1 84 ? 4.765 3.289 -10.191 1.00 77.44 84 GLY A C 1
ATOM 661 O O . GLY A 1 84 ? 5.386 3.226 -11.252 1.00 77.44 84 GLY A O 1
ATOM 662 N N . GLN A 1 85 ? 5.179 4.063 -9.180 1.00 72.81 85 GLN A N 1
ATOM 663 C CA . GLN A 1 85 ? 6.415 4.854 -9.230 1.00 72.81 85 GLN A CA 1
ATOM 664 C C . GLN A 1 85 ? 7.654 3.975 -9.209 1.00 72.81 85 GLN A C 1
ATOM 666 O O . GLN A 1 85 ? 8.523 4.139 -10.065 1.00 72.81 85 GLN A O 1
ATOM 671 N N . GLY A 1 86 ? 7.706 3.022 -8.274 1.00 75.19 86 GLY A N 1
ATOM 672 C CA . GLY A 1 86 ? 8.811 2.070 -8.171 1.00 75.19 86 GLY A CA 1
ATOM 673 C C . GLY A 1 86 ? 8.987 1.267 -9.459 1.00 75.19 86 GLY A C 1
ATOM 674 O O . GLY A 1 86 ? 10.103 1.128 -9.957 1.00 75.19 86 GLY A O 1
ATOM 675 N N . ALA A 1 87 ? 7.878 0.831 -10.063 1.00 73.50 87 ALA A N 1
ATOM 676 C CA . ALA A 1 87 ? 7.897 0.144 -11.350 1.00 73.50 87 ALA A CA 1
ATOM 677 C C . ALA A 1 87 ? 8.392 1.046 -12.495 1.00 73.50 87 ALA A C 1
ATOM 679 O O . ALA A 1 87 ? 9.176 0.604 -13.331 1.00 73.50 87 ALA A O 1
ATOM 680 N N . LEU A 1 88 ? 7.964 2.313 -12.543 1.00 69.06 88 LEU A N 1
ATOM 681 C CA . LEU A 1 88 ? 8.323 3.238 -13.621 1.00 69.06 88 LEU A CA 1
ATOM 682 C C . LEU A 1 88 ? 9.781 3.715 -13.538 1.00 69.06 88 LEU A C 1
ATOM 684 O O . LEU A 1 88 ? 10.431 3.835 -14.575 1.00 69.06 88 LEU A O 1
ATOM 688 N N . VAL A 1 89 ? 10.306 3.935 -12.328 1.00 67.25 89 VAL A N 1
ATOM 689 C CA . VAL A 1 89 ? 11.726 4.248 -12.086 1.00 67.25 89 VAL A CA 1
ATOM 690 C C . VAL A 1 89 ? 12.599 3.019 -12.348 1.00 67.25 89 VAL A C 1
ATOM 692 O O . VAL A 1 89 ? 13.614 3.124 -13.030 1.00 67.25 89 VAL A O 1
ATOM 695 N N . GLY A 1 90 ? 12.169 1.829 -11.918 1.00 67.38 90 GLY A N 1
ATOM 696 C 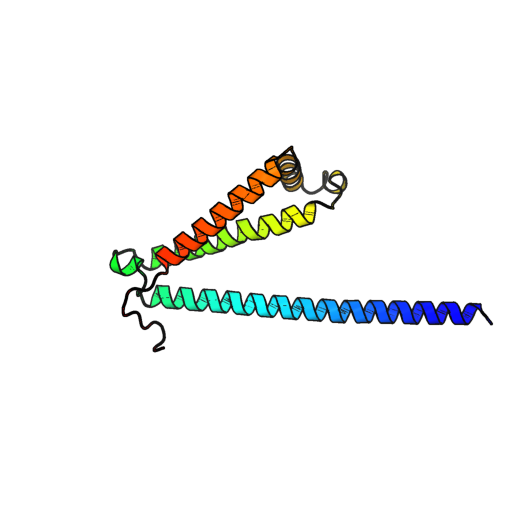CA . GLY A 1 90 ? 12.866 0.572 -12.211 1.00 67.38 90 GLY A CA 1
ATOM 697 C C . GLY A 1 90 ? 12.932 0.225 -13.706 1.00 67.38 90 GLY A C 1
ATOM 698 O O . GLY A 1 90 ? 13.819 -0.518 -14.122 1.00 67.38 90 GLY A O 1
ATOM 699 N N . LEU A 1 91 ? 12.038 0.793 -14.526 1.00 65.06 91 LEU A N 1
ATOM 700 C CA . LEU A 1 91 ? 12.037 0.635 -15.984 1.00 65.06 91 LEU A CA 1
ATOM 701 C C . LEU A 1 91 ? 12.893 1.677 -16.731 1.00 65.06 91 LEU A C 1
ATOM 703 O O . LEU A 1 91 ? 13.102 1.516 -17.931 1.00 65.06 91 LEU A O 1
ATOM 707 N N . GLN A 1 92 ? 13.382 2.734 -16.067 1.00 64.94 92 GLN A N 1
ATOM 708 C CA . GLN A 1 92 ? 14.258 3.750 -16.677 1.00 64.94 92 GLN A CA 1
ATOM 709 C C . GLN A 1 92 ? 15.557 3.185 -17.290 1.00 64.94 92 GLN A C 1
ATOM 711 O O . GLN A 1 92 ? 15.899 3.610 -18.393 1.00 64.94 92 GLN A O 1
ATOM 716 N N . PRO A 1 93 ? 16.277 2.236 -16.654 1.00 63.25 93 PRO A N 1
ATOM 717 C CA . PRO A 1 93 ? 17.529 1.700 -17.199 1.00 63.25 93 PRO A CA 1
ATOM 718 C C . PRO A 1 93 ? 17.335 0.596 -18.254 1.00 63.25 93 PRO A C 1
ATOM 720 O O . PRO A 1 93 ? 18.318 0.093 -18.797 1.00 63.25 93 PRO A O 1
ATOM 723 N N . ILE A 1 94 ? 16.096 0.177 -18.540 1.00 59.81 94 ILE A N 1
ATOM 724 C CA . ILE A 1 94 ? 15.811 -0.916 -19.475 1.00 59.81 94 ILE A CA 1
ATOM 725 C C . ILE A 1 94 ? 15.660 -0.362 -20.896 1.00 59.81 94 ILE A C 1
ATOM 727 O O . ILE A 1 94 ? 14.821 0.500 -21.159 1.00 59.81 94 ILE A O 1
ATOM 731 N N . ASP A 1 95 ? 16.442 -0.904 -21.832 1.00 51.81 95 ASP A N 1
ATOM 732 C CA . ASP A 1 95 ? 16.359 -0.567 -23.253 1.00 51.81 95 ASP A CA 1
ATOM 733 C C . ASP A 1 95 ? 14.956 -0.884 -23.811 1.00 51.81 95 ASP A C 1
ATOM 735 O O . ASP A 1 95 ? 14.540 -2.046 -23.917 1.00 51.81 95 ASP A O 1
ATOM 739 N N . LYS A 1 96 ? 14.205 0.173 -24.145 1.00 54.06 96 LYS A N 1
ATOM 740 C CA . LYS A 1 96 ? 12.793 0.122 -24.567 1.00 54.06 96 LYS A CA 1
ATOM 741 C C . LYS A 1 96 ? 12.600 -0.731 -25.824 1.00 54.06 96 LYS A C 1
ATOM 743 O O . LYS A 1 96 ? 11.547 -1.346 -25.992 1.00 54.06 96 LYS A O 1
ATOM 748 N N . ALA A 1 97 ? 13.645 -0.861 -26.645 1.00 51.06 97 ALA A N 1
ATOM 749 C CA . ALA A 1 97 ? 13.640 -1.676 -27.853 1.00 51.06 97 ALA A CA 1
ATOM 750 C C . ALA A 1 97 ? 13.423 -3.180 -27.583 1.00 51.06 97 ALA A C 1
ATOM 752 O O . ALA A 1 97 ? 12.866 -3.874 -28.432 1.00 51.06 97 ALA A O 1
ATOM 753 N N . LYS A 1 98 ? 13.780 -3.697 -26.394 1.00 49.94 98 LYS A N 1
ATOM 754 C CA . LYS A 1 98 ? 13.632 -5.129 -26.061 1.00 49.94 98 LYS A CA 1
ATOM 755 C C . LYS A 1 98 ? 12.209 -5.564 -25.687 1.00 49.94 98 LYS A C 1
ATOM 757 O O . LYS A 1 98 ? 11.919 -6.754 -25.763 1.00 49.94 98 LYS A O 1
ATOM 762 N N . TYR A 1 99 ? 11.312 -4.643 -25.319 1.00 48.94 99 TYR A N 1
ATOM 763 C CA . TYR A 1 99 ? 9.951 -4.969 -24.845 1.00 48.94 99 TYR A CA 1
ATOM 764 C C . TYR A 1 99 ? 8.820 -4.560 -25.802 1.00 48.94 99 TYR A C 1
ATOM 766 O O . TYR A 1 99 ? 7.645 -4.798 -25.505 1.00 48.94 99 TYR A O 1
ATOM 774 N N . ALA A 1 100 ? 9.152 -3.993 -26.967 1.00 49.19 100 ALA A N 1
ATOM 775 C CA . ALA A 1 100 ? 8.181 -3.559 -27.975 1.00 49.19 100 ALA A CA 1
ATOM 776 C C . ALA A 1 100 ? 7.290 -4.700 -28.507 1.00 49.19 100 ALA A C 1
ATOM 778 O O . ALA A 1 100 ? 6.163 -4.454 -28.935 1.00 49.19 100 ALA A O 1
ATOM 779 N N . VAL A 1 101 ? 7.773 -5.944 -28.445 1.00 46.56 101 VAL A N 1
ATOM 780 C CA . VAL A 1 101 ? 7.096 -7.111 -29.031 1.00 46.56 101 VAL A CA 1
ATOM 781 C C . VAL A 1 101 ? 6.188 -7.830 -28.021 1.00 46.56 101 VAL A C 1
ATOM 783 O O . VAL A 1 101 ? 5.178 -8.400 -28.422 1.00 46.56 101 VAL A O 1
ATOM 786 N N . THR A 1 102 ? 6.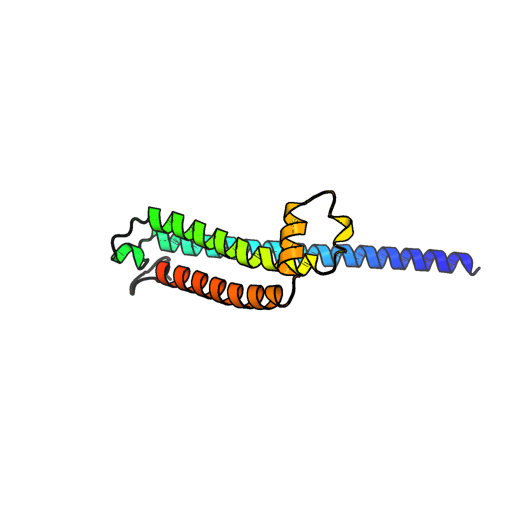472 -7.752 -26.712 1.00 53.91 102 THR A N 1
ATOM 787 C CA . THR A 1 102 ? 5.789 -8.588 -25.699 1.00 53.91 102 THR A CA 1
ATOM 788 C C . THR A 1 102 ? 4.726 -7.842 -24.875 1.00 53.91 102 THR A C 1
ATOM 790 O O . THR A 1 102 ? 3.712 -8.440 -24.536 1.00 53.91 102 THR A O 1
ATOM 793 N N . HIS A 1 103 ? 4.890 -6.542 -24.566 1.00 50.41 103 HIS A N 1
ATOM 794 C CA . HIS A 1 103 ? 3.944 -5.791 -23.709 1.00 50.41 103 HIS A CA 1
ATOM 795 C C . HIS A 1 103 ? 3.669 -4.358 -24.213 1.00 50.41 103 HIS A C 1
ATOM 797 O O . HIS A 1 103 ? 4.147 -3.360 -23.666 1.00 50.41 103 HIS A O 1
ATOM 803 N N . LYS A 1 104 ? 2.817 -4.240 -25.239 1.00 49.38 104 LYS A N 1
ATOM 804 C CA . LYS A 1 104 ? 2.475 -2.976 -25.932 1.00 49.38 104 LYS A CA 1
ATOM 805 C C . LYS A 1 104 ? 1.901 -1.875 -25.016 1.00 49.38 104 LYS A C 1
ATOM 807 O O . LYS A 1 104 ? 2.146 -0.692 -25.245 1.00 49.38 104 LYS A O 1
ATOM 812 N N . LYS A 1 105 ? 1.152 -2.247 -23.967 1.00 52.78 105 LYS A N 1
ATOM 813 C CA . LYS A 1 105 ? 0.567 -1.309 -22.982 1.00 52.78 105 LYS A CA 1
ATOM 814 C C . LYS A 1 105 ? 1.630 -0.687 -22.069 1.00 52.78 105 LYS A C 1
ATOM 816 O O . LYS A 1 105 ? 1.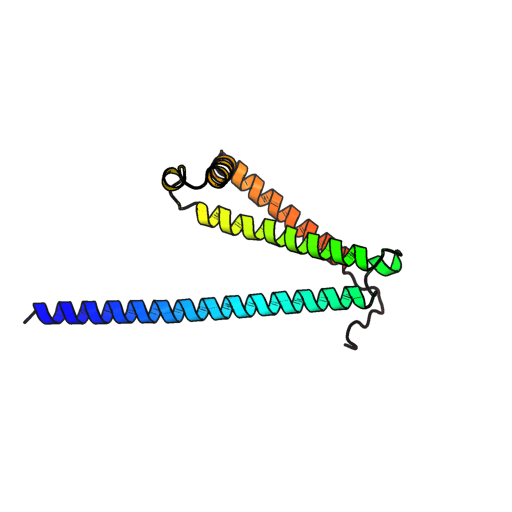598 0.520 -21.857 1.00 52.78 105 LYS A O 1
ATOM 821 N N . ALA A 1 106 ? 2.593 -1.485 -21.601 1.00 52.19 106 ALA A N 1
ATOM 822 C CA . ALA A 1 106 ? 3.705 -0.998 -20.791 1.00 52.19 106 ALA A CA 1
ATOM 823 C C . ALA A 1 106 ? 4.566 -0.021 -21.602 1.00 52.19 106 ALA A C 1
ATOM 825 O O . ALA A 1 106 ? 4.780 1.101 -21.162 1.00 52.19 106 ALA A O 1
ATOM 826 N N . HIS A 1 107 ? 4.924 -0.381 -22.840 1.00 51.88 107 HIS A N 1
ATOM 827 C CA . HIS A 1 107 ? 5.726 0.478 -23.714 1.00 51.88 107 HIS A CA 1
ATOM 828 C C . HIS A 1 107 ? 5.037 1.817 -24.039 1.00 51.88 107 HIS A C 1
ATOM 830 O O . HIS A 1 107 ? 5.702 2.848 -24.060 1.00 51.88 107 HIS A O 1
ATOM 836 N N . MET A 1 108 ? 3.711 1.853 -24.240 1.00 55.31 108 MET A N 1
ATOM 837 C CA . MET A 1 108 ? 2.994 3.122 -24.441 1.00 55.31 108 MET A CA 1
ATOM 838 C C . MET A 1 108 ? 3.008 4.011 -23.192 1.00 55.31 108 MET A C 1
ATOM 840 O O . MET A 1 108 ? 3.277 5.204 -23.314 1.00 55.31 108 MET A O 1
ATOM 844 N N . CYS A 1 109 ? 2.796 3.447 -21.998 1.00 54.69 109 CYS A N 1
ATOM 845 C CA . CYS A 1 109 ? 2.891 4.203 -20.747 1.00 54.69 109 CYS A CA 1
ATOM 846 C C . CYS A 1 109 ? 4.316 4.726 -20.500 1.00 54.69 109 CYS A C 1
ATOM 848 O O . CYS A 1 109 ? 4.481 5.884 -20.124 1.00 54.69 109 CYS A O 1
ATOM 850 N N . THR A 1 110 ? 5.357 3.929 -20.770 1.00 54.62 110 THR A N 1
ATOM 851 C CA . THR A 1 110 ? 6.756 4.351 -20.581 1.00 54.62 110 THR A CA 1
ATOM 852 C C . THR A 1 110 ? 7.223 5.352 -21.640 1.00 54.62 110 THR A C 1
ATOM 854 O O . THR A 1 110 ? 8.026 6.230 -21.328 1.00 54.62 110 THR A O 1
ATOM 857 N N . THR A 1 111 ? 6.747 5.254 -22.887 1.00 55.62 111 THR A N 1
ATOM 858 C CA . THR A 1 111 ? 7.035 6.234 -23.950 1.00 55.62 111 THR A CA 1
ATOM 859 C C . THR A 1 111 ? 6.299 7.551 -23.709 1.00 55.62 111 THR A C 1
ATOM 861 O O . THR A 1 111 ? 6.891 8.605 -23.916 1.00 55.62 111 THR A O 1
ATOM 864 N N . LEU A 1 112 ? 5.052 7.513 -23.225 1.00 55.38 112 LEU A N 1
ATOM 865 C CA . LEU A 1 112 ? 4.287 8.713 -22.876 1.00 55.38 112 LEU A CA 1
ATOM 866 C C . LEU A 1 112 ? 4.869 9.419 -21.640 1.00 55.38 112 LEU A C 1
ATOM 868 O O . LEU A 1 112 ? 5.020 10.638 -21.653 1.00 55.38 112 LEU A O 1
ATOM 872 N N . ALA A 1 113 ? 5.266 8.657 -20.615 1.00 52.97 113 ALA A N 1
ATOM 873 C CA . ALA A 1 113 ? 5.890 9.197 -19.407 1.00 52.97 113 ALA A CA 1
ATOM 874 C C . ALA A 1 113 ? 7.286 9.795 -19.658 1.00 52.97 113 ALA A C 1
ATOM 876 O O . ALA A 1 113 ? 7.643 10.759 -19.000 1.00 52.97 113 ALA A O 1
ATOM 877 N N . HIS A 1 114 ? 8.062 9.267 -20.614 1.00 53.72 114 HIS A N 1
ATOM 878 C CA . HIS A 1 114 ? 9.389 9.798 -20.981 1.00 53.72 114 HIS A CA 1
ATOM 879 C C . HIS A 1 114 ? 9.371 10.881 -22.070 1.00 53.72 114 HIS A C 1
ATOM 881 O O . HIS A 1 114 ? 10.433 11.292 -22.540 1.00 53.72 114 HIS A O 1
ATOM 887 N N . LYS A 1 115 ? 8.199 11.323 -22.535 1.00 51.66 115 LYS A N 1
ATOM 888 C CA . LYS A 1 115 ? 8.120 12.378 -23.547 1.00 51.66 115 LYS A CA 1
ATOM 889 C C . LYS A 1 115 ? 8.206 13.749 -22.857 1.00 51.66 115 LYS A C 1
ATOM 891 O O . LYS A 1 115 ? 7.197 14.239 -22.358 1.00 51.66 115 LYS A O 1
ATOM 896 N N . GLY A 1 116 ? 9.399 14.352 -22.843 1.00 60.12 116 GLY A N 1
ATOM 897 C CA . GLY A 1 116 ? 9.668 15.684 -22.265 1.00 60.12 116 GLY A CA 1
ATOM 898 C C . GLY A 1 116 ? 9.623 15.726 -20.728 1.00 60.12 116 GLY A C 1
ATOM 899 O O . GLY A 1 116 ? 9.793 14.697 -20.079 1.00 60.12 116 GLY A O 1
ATOM 900 N N . ASP A 1 117 ? 9.312 16.893 -20.149 1.00 60.66 117 ASP A N 1
ATOM 901 C CA . ASP A 1 117 ? 9.193 17.127 -18.687 1.00 60.66 117 ASP A CA 1
ATOM 902 C C . ASP A 1 117 ? 7.957 16.483 -18.034 1.00 60.66 117 ASP A C 1
ATOM 904 O O . ASP A 1 117 ? 7.656 16.691 -16.853 1.00 60.66 117 ASP A O 1
ATOM 908 N N . ASN A 1 118 ? 7.199 15.684 -18.787 1.00 65.69 118 ASN A N 1
ATOM 909 C CA . ASN A 1 118 ? 6.005 15.023 -18.276 1.00 65.69 118 ASN A CA 1
ATOM 910 C C . ASN A 1 118 ? 6.328 14.074 -17.123 1.00 65.69 118 ASN A C 1
ATOM 912 O O . ASN A 1 118 ? 5.493 13.919 -16.239 1.00 65.69 118 ASN A O 1
ATOM 916 N N . MET A 1 119 ? 7.523 13.476 -17.088 1.00 62.41 119 MET A N 1
ATOM 917 C CA . MET A 1 119 ? 7.922 12.590 -15.995 1.00 62.41 119 MET A CA 1
ATOM 918 C C . MET A 1 119 ? 8.065 13.349 -14.673 1.00 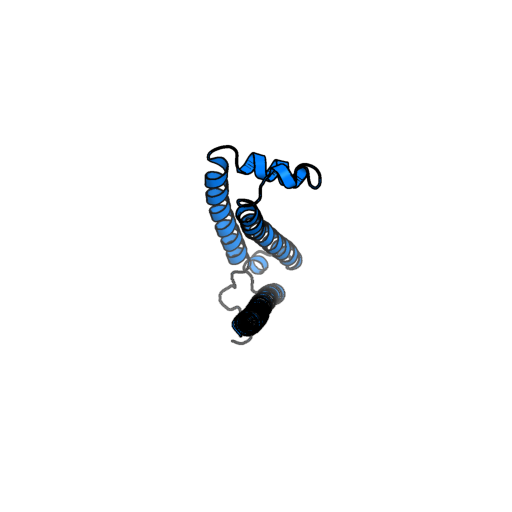62.41 119 MET A C 1
ATOM 920 O O . MET A 1 119 ? 7.555 12.888 -13.654 1.00 62.41 119 MET A O 1
ATOM 924 N N . GLU A 1 120 ? 8.695 14.523 -14.695 1.00 66.75 120 GLU A N 1
ATOM 925 C CA . GLU A 1 120 ? 8.900 15.364 -13.514 1.00 66.75 120 GLU A CA 1
ATOM 926 C C . GLU A 1 120 ? 7.569 15.933 -13.007 1.00 66.75 120 GLU A C 1
ATOM 928 O O . GLU A 1 120 ? 7.232 15.785 -11.832 1.00 66.75 120 GLU A O 1
ATOM 933 N N . ARG A 1 121 ? 6.725 16.448 -13.912 1.00 72.19 121 ARG A N 1
ATOM 934 C CA . ARG A 1 121 ? 5.366 16.920 -13.579 1.00 72.19 121 ARG A CA 1
ATOM 935 C C . ARG A 1 121 ? 4.473 15.806 -13.041 1.00 72.19 121 ARG A C 1
ATOM 937 O O . ARG A 1 121 ? 3.708 16.018 -12.102 1.00 72.19 121 ARG A O 1
ATOM 944 N N . PHE A 1 122 ? 4.584 14.611 -13.617 1.00 71.00 122 PHE A N 1
ATOM 945 C CA . PHE A 1 122 ? 3.890 13.420 -13.146 1.00 71.00 122 PHE A CA 1
ATOM 946 C C . PHE A 1 122 ? 4.369 13.107 -11.713 1.00 71.00 122 PHE A C 1
ATOM 948 O O . PHE A 1 122 ? 3.521 12.955 -10.832 1.00 71.00 122 PHE A O 1
ATOM 955 N N . ILE A 1 123 ? 5.687 13.037 -11.459 1.00 75.62 123 ILE A N 1
ATOM 956 C CA . ILE A 1 123 ? 6.267 12.764 -10.125 1.00 75.62 123 ILE A CA 1
ATOM 957 C C . ILE A 1 123 ? 5.753 13.767 -9.084 1.00 75.62 123 ILE A C 1
ATOM 959 O O . ILE A 1 123 ? 5.234 13.336 -8.057 1.00 75.62 123 ILE A O 1
ATOM 963 N N . VAL A 1 124 ? 5.797 15.071 -9.369 1.00 81.62 124 VAL A N 1
ATOM 964 C CA . VAL A 1 124 ? 5.320 16.116 -8.444 1.00 81.62 124 VAL A CA 1
ATOM 965 C C . VAL A 1 124 ? 3.813 15.999 -8.172 1.00 81.62 124 VAL A C 1
ATOM 967 O O . VAL A 1 124 ? 3.389 16.025 -7.018 1.00 81.62 124 VAL A O 1
ATOM 970 N N . GLY A 1 125 ? 2.991 15.800 -9.210 1.00 80.81 125 GLY A N 1
ATOM 971 C CA . GLY A 1 125 ? 1.535 15.677 -9.060 1.00 80.81 125 GLY A CA 1
ATOM 972 C C . GLY A 1 125 ? 1.098 14.439 -8.270 1.00 80.81 125 GLY A C 1
ATOM 973 O O . GLY A 1 125 ? 0.119 14.491 -7.525 1.00 80.81 125 GLY A O 1
ATOM 974 N N . ARG A 1 126 ? 1.841 13.330 -8.375 1.00 84.75 126 ARG A N 1
ATOM 975 C CA . ARG A 1 126 ? 1.565 12.130 -7.572 1.00 84.75 126 ARG A CA 1
ATOM 976 C C . ARG A 1 126 ? 1.847 12.333 -6.096 1.00 84.75 126 ARG A C 1
ATOM 978 O O . ARG A 1 126 ? 1.040 11.886 -5.295 1.00 84.75 126 ARG A O 1
ATOM 985 N N . GLN A 1 127 ? 2.939 13.001 -5.737 1.00 82.06 127 GLN A N 1
ATOM 986 C CA . GLN A 1 127 ? 3.269 13.236 -4.328 1.00 82.06 127 GLN A CA 1
ATOM 987 C C . GLN A 1 127 ? 2.177 14.049 -3.623 1.00 82.06 127 GLN A C 1
ATOM 989 O O . GLN A 1 127 ? 1.770 13.725 -2.511 1.00 82.06 127 GLN A O 1
ATOM 994 N N . PHE A 1 128 ? 1.603 15.034 -4.317 1.00 84.25 128 PHE A N 1
ATOM 995 C CA . PHE A 1 128 ? 0.439 15.761 -3.813 1.00 84.25 128 PHE A CA 1
ATOM 996 C C . PHE A 1 128 ? -0.792 14.856 -3.630 1.00 84.25 128 PHE A C 1
ATOM 998 O O . PHE A 1 128 ? -1.482 14.937 -2.615 1.00 84.25 128 PHE A O 1
ATOM 1005 N N . LEU A 1 129 ? -1.051 13.955 -4.584 1.00 84.81 129 LEU A N 1
ATOM 1006 C CA . LEU A 1 129 ? -2.166 13.009 -4.512 1.00 84.81 129 LEU A CA 1
ATOM 1007 C C . LEU A 1 129 ? -1.997 11.984 -3.377 1.00 84.81 129 LEU A C 1
ATOM 1009 O O . LEU A 1 129 ? -2.972 11.658 -2.709 1.00 84.81 129 LEU A O 1
ATOM 1013 N N . VAL A 1 130 ? -0.773 11.515 -3.124 1.00 88.25 130 VAL A N 1
ATOM 1014 C CA . VAL A 1 130 ? -0.437 10.640 -1.988 1.00 88.25 130 VAL A CA 1
ATOM 1015 C C . VAL A 1 130 ? -0.770 11.336 -0.673 1.00 88.25 130 VAL A C 1
ATOM 1017 O O . VAL A 1 130 ? -1.509 10.786 0.140 1.00 88.25 130 VAL A O 1
ATOM 1020 N N . VAL A 1 131 ? -0.291 12.569 -0.486 1.00 86.94 131 VAL A N 1
ATOM 1021 C CA . VAL A 1 131 ? -0.557 13.354 0.729 1.00 86.94 131 VAL A CA 1
ATOM 1022 C C . VAL A 1 131 ? -2.055 13.607 0.906 1.00 86.94 131 VAL A C 1
ATOM 1024 O O . VAL A 1 131 ? -2.567 13.453 2.012 1.00 86.94 131 VAL A O 1
ATOM 1027 N N . LEU A 1 132 ? -2.780 13.920 -0.174 1.00 85.19 132 LEU A N 1
ATOM 1028 C CA . LEU A 1 132 ? -4.236 14.078 -0.144 1.00 85.19 132 LEU A CA 1
ATOM 1029 C C . LEU A 1 132 ? -4.942 12.790 0.305 1.00 85.19 132 LEU A C 1
ATOM 1031 O O . LEU A 1 132 ? -5.849 12.850 1.130 1.00 85.19 132 LEU A O 1
ATOM 1035 N N . LEU A 1 133 ? -4.533 11.625 -0.201 1.00 85.25 133 LEU A N 1
ATOM 1036 C CA . LEU A 1 133 ? -5.126 10.338 0.176 1.00 85.25 133 LEU A CA 1
ATOM 1037 C C . LEU A 1 133 ? -4.837 9.971 1.630 1.00 85.25 133 LEU A C 1
ATOM 1039 O O . LEU A 1 133 ? -5.744 9.518 2.328 1.00 85.25 133 LEU A O 1
ATOM 1043 N N . VAL A 1 134 ? -3.611 10.201 2.110 1.00 84.00 134 VAL A N 1
ATOM 1044 C CA . VAL A 1 134 ? -3.265 10.012 3.527 1.00 84.00 134 VAL A CA 1
ATOM 1045 C C . VAL A 1 134 ? -4.078 10.960 4.404 1.00 84.00 134 VAL A C 1
ATOM 1047 O O . VAL A 1 134 ? -4.627 10.540 5.420 1.00 84.00 134 VAL A O 1
ATOM 1050 N N . PHE A 1 135 ? -4.232 12.216 3.989 1.00 84.38 135 PHE A N 1
ATOM 1051 C CA . PHE A 1 135 ? -5.046 13.196 4.699 1.00 84.38 135 PHE A CA 1
ATOM 1052 C C . PHE A 1 135 ? -6.524 12.791 4.761 1.00 84.38 135 PHE A C 1
ATOM 1054 O O . PHE A 1 135 ? -7.110 12.806 5.840 1.00 84.38 135 PHE A O 1
ATOM 1061 N N . LEU A 1 136 ? -7.122 12.372 3.642 1.00 79.38 136 LEU A N 1
ATOM 1062 C CA . LEU A 1 136 ? -8.507 11.890 3.602 1.00 79.38 136 LEU A CA 1
ATOM 1063 C C . LEU A 1 136 ? -8.694 10.640 4.466 1.00 79.38 136 LEU A C 1
ATOM 1065 O O . LEU A 1 136 ? -9.670 10.548 5.207 1.00 79.38 136 LEU A O 1
ATOM 1069 N N . THR A 1 137 ? -7.734 9.715 4.424 1.00 78.06 137 THR A N 1
ATOM 1070 C CA . THR A 1 137 ? -7.747 8.506 5.258 1.00 78.06 137 THR A CA 1
ATOM 1071 C C . THR A 1 137 ? -7.680 8.867 6.740 1.00 78.06 137 THR A C 1
ATOM 1073 O O . THR A 1 137 ? -8.487 8.370 7.519 1.00 78.06 137 THR A O 1
ATOM 1076 N N . ASN A 1 138 ? -6.791 9.783 7.130 1.00 77.50 138 ASN A N 1
ATOM 1077 C CA . ASN A 1 138 ? -6.685 10.256 8.510 1.00 77.50 138 ASN A CA 1
ATOM 1078 C C . ASN A 1 138 ? -7.928 11.028 8.954 1.00 77.50 138 ASN A C 1
ATOM 1080 O O . ASN A 1 138 ? -8.371 10.863 10.081 1.00 77.50 138 ASN A O 1
ATOM 1084 N N . MET A 1 139 ? -8.524 11.841 8.083 1.00 74.50 139 MET A N 1
ATOM 1085 C CA . MET A 1 139 ? -9.753 12.572 8.392 1.00 74.50 139 MET A CA 1
ATOM 1086 C C . MET A 1 139 ? -10.932 11.617 8.629 1.00 74.50 139 MET A C 1
ATOM 1088 O O . MET A 1 139 ? -11.745 11.853 9.518 1.00 74.50 139 MET A O 1
ATOM 1092 N N . MET A 1 140 ? -11.019 10.529 7.858 1.00 67.94 140 MET A N 1
ATOM 1093 C CA . MET A 1 140 ? -12.050 9.501 8.032 1.00 67.94 140 MET A CA 1
ATOM 1094 C C . MET A 1 140 ? -11.778 8.579 9.226 1.00 67.94 140 MET A C 1
ATOM 1096 O O . MET A 1 140 ? -12.716 8.175 9.908 1.00 67.94 140 MET A O 1
ATOM 1100 N N . GLY A 1 141 ? -10.509 8.247 9.469 1.00 64.81 141 GLY A N 1
ATOM 1101 C CA . GLY A 1 141 ? -10.057 7.396 10.570 1.00 64.81 141 GLY A CA 1
ATOM 1102 C C . GLY A 1 141 ? -9.832 8.136 11.888 1.00 64.81 141 GLY A C 1
ATOM 1103 O O . GLY A 1 141 ? -9.524 7.490 12.885 1.00 64.81 141 GLY A O 1
ATOM 1104 N N . SER A 1 142 ? -9.973 9.467 11.909 1.00 64.62 142 SER A N 1
ATOM 1105 C CA . SER A 1 142 ? -9.800 10.280 13.111 1.00 64.62 142 SER A CA 1
ATOM 1106 C C . SER A 1 142 ? -10.781 9.815 14.176 1.00 64.62 142 SER A C 1
ATOM 1108 O O . SER A 1 142 ? -12.000 9.838 13.969 1.00 64.62 142 SER A O 1
ATOM 1110 N N . ALA A 1 143 ? -10.225 9.395 15.306 1.00 54.75 143 ALA A N 1
ATOM 1111 C CA . ALA A 1 143 ? -10.990 8.960 16.454 1.00 54.75 143 ALA A CA 1
ATOM 1112 C C . ALA A 1 143 ? -11.581 10.175 17.178 1.00 54.75 143 ALA A C 1
ATOM 1114 O O . ALA A 1 143 ? -10.940 11.228 17.260 1.00 54.75 143 ALA A O 1
ATOM 1115 N N . THR A 1 144 ? -12.805 10.055 17.675 1.00 55.59 144 THR A N 1
ATOM 1116 C CA . THR A 1 144 ? -13.461 11.145 18.404 1.00 55.59 144 THR A CA 1
ATOM 1117 C C . THR A 1 144 ? -12.990 11.181 19.868 1.00 55.59 144 THR A C 1
ATOM 1119 O O . THR A 1 144 ? -12.489 10.170 20.379 1.00 55.59 144 THR A O 1
ATOM 1122 N N . PRO A 1 145 ? -13.046 12.337 20.564 1.00 46.00 145 PRO A N 1
ATOM 1123 C CA . PRO A 1 145 ? -12.479 12.467 21.907 1.00 46.00 145 PRO A CA 1
ATOM 1124 C C . PRO A 1 145 ? -13.254 11.577 22.893 1.00 46.00 145 PRO A C 1
ATOM 1126 O O . PRO A 1 145 ? -14.399 11.869 23.223 1.00 46.00 145 PRO A O 1
ATOM 1129 N N . GLY A 1 146 ? -12.642 10.477 23.341 1.00 52.47 146 GLY A N 1
ATOM 1130 C CA . GLY A 1 146 ? -13.286 9.450 24.182 1.00 52.47 146 GLY A CA 1
ATOM 1131 C C . GLY A 1 146 ? -13.223 8.030 23.610 1.00 52.47 146 GLY A C 1
ATOM 1132 O O . GLY A 1 146 ? -13.709 7.084 24.229 1.00 52.47 146 GLY A O 1
ATOM 1133 N N . ALA A 1 147 ? -12.607 7.871 22.440 1.00 50.59 147 ALA A N 1
ATOM 1134 C CA . ALA A 1 147 ? -12.457 6.607 21.752 1.00 50.59 147 ALA A CA 1
ATOM 1135 C C . ALA A 1 147 ? -11.432 5.652 22.402 1.00 50.59 147 ALA A C 1
ATOM 1137 O O . ALA A 1 147 ? -10.250 5.668 22.060 1.00 50.59 147 ALA A O 1
ATOM 1138 N N . SER A 1 148 ? -11.868 4.796 23.332 1.00 50.56 148 SER A N 1
ATOM 1139 C CA . SER A 1 148 ? -11.052 3.671 23.812 1.00 50.56 148 SER A CA 1
ATOM 1140 C C . SER A 1 148 ? -11.223 2.461 22.888 1.00 50.56 148 SER A C 1
ATOM 1142 O O . SER A 1 148 ? -12.074 1.602 23.110 1.00 50.56 148 SER A O 1
ATOM 1144 N N . VAL A 1 149 ? -10.429 2.411 21.818 1.00 50.94 149 VAL A N 1
ATOM 1145 C CA . VAL A 1 149 ? -10.460 1.313 20.833 1.00 50.94 149 VAL A CA 1
ATOM 1146 C C . VAL A 1 149 ? -9.790 0.032 21.342 1.00 50.94 149 VAL A C 1
ATOM 1148 O O . VAL A 1 149 ? -10.025 -1.043 20.794 1.00 50.94 149 VAL A O 1
ATOM 1151 N N . LEU A 1 150 ? -8.961 0.130 22.388 1.00 49.34 150 LEU A N 1
ATOM 1152 C CA . LEU A 1 150 ? -8.148 -0.977 22.907 1.00 49.34 150 LEU A CA 1
ATOM 1153 C C . LEU A 1 150 ? -7.987 -0.997 24.440 1.00 49.34 150 LEU A C 1
ATOM 1155 O O . LEU A 1 150 ? -7.233 -1.825 24.945 1.00 49.34 150 LEU A O 1
ATOM 1159 N N . GLY A 1 151 ? -8.658 -0.121 25.199 1.00 46.44 151 GLY A N 1
ATOM 1160 C CA . GLY A 1 151 ? -8.399 -0.002 26.644 1.00 46.44 151 GLY A CA 1
ATOM 1161 C C . GLY A 1 151 ? -6.979 0.479 26.980 1.00 46.44 151 GLY A C 1
ATOM 1162 O O . GLY A 1 151 ? -6.518 0.259 28.098 1.00 46.44 151 GLY A O 1
ATOM 1163 N N . LEU A 1 152 ? -6.299 1.099 26.008 1.00 39.03 152 LEU A N 1
ATOM 1164 C CA . LEU A 1 152 ? -4.995 1.746 26.142 1.00 39.03 152 LEU A CA 1
ATOM 1165 C C . LEU A 1 152 ? -5.154 3.268 26.130 1.00 39.03 152 LEU A C 1
ATOM 1167 O O . LEU A 1 152 ? -6.046 3.740 25.385 1.00 39.03 152 LEU A O 1
#